Protein AF-A0A524H060-F1 (afdb_monomer_lite)

pLDDT: mean 93.07, std 7.8, range [59.72, 98.75]

Secondary structure (DSSP, 8-state):
-TTTGGGGGG-HHHHHHHHHHHHHHHHHHHHHHHHHHHHHH-TT--HHHHHHHHHHHHHHHHHHHHHHTSSSS-HHHHHHHHHHHHTTTTGGGGBTTTB--

Foldseek 3Di:
DVPQPPNVVVVVVLVVLVVLLVVLVVVLVVLVVVLVVVCVVPVVDCVSVVVSVVSNVVSVVSNVVSVVCSPVDDSPVVVVVVVCVVVCVVVVVCDPPPDDD

Sequence (101 aa):
MIRFGPKLEKRQAVLGRLVEIGAELFAISATVSRTQAMVTKNPADRSPIEMADAFARNSRRRIDERFATLFDNEDVINYAIAQNTMAGKYAWVESGMVRDK

Structure (mmCIF, N/CA/C/O backbone):
data_AF-A0A524H060-F1
#
_entry.id   AF-A0A524H060-F1
#
loop_
_atom_site.group_PDB
_atom_site.id
_atom_site.type_symbol
_atom_site.label_atom_id
_atom_site.label_alt_id
_atom_site.label_comp_id
_atom_site.label_asym_id
_atom_site.label_entity_id
_atom_site.label_seq_id
_atom_site.pdbx_PDB_ins_code
_atom_site.Cartn_x
_atom_site.Cartn_y
_atom_site.Cartn_z
_atom_site.occupancy
_atom_site.B_iso_or_equiv
_atom_site.auth_seq_id
_atom_site.auth_comp_id
_atom_site.auth_asym_id
_atom_site.auth_atom_id
_atom_site.pdbx_PDB_model_num
ATOM 1 N N . MET A 1 1 ? -8.477 14.510 2.481 1.00 59.94 1 MET A N 1
ATOM 2 C CA . MET A 1 1 ? -8.830 15.640 3.376 1.00 59.94 1 MET A CA 1
ATOM 3 C C . MET A 1 1 ? -10.338 15.839 3.544 1.00 59.94 1 MET A C 1
ATOM 5 O O . MET A 1 1 ? -10.749 16.024 4.676 1.00 59.94 1 MET A O 1
ATOM 9 N N . ILE A 1 2 ? -11.170 15.729 2.498 1.00 74.31 2 ILE A N 1
ATOM 10 C CA . ILE A 1 2 ? -12.628 15.998 2.579 1.00 74.31 2 ILE A CA 1
ATOM 11 C C . ILE A 1 2 ? -13.368 15.134 3.625 1.00 74.31 2 ILE A C 1
ATOM 13 O O . ILE A 1 2 ? -14.208 15.649 4.351 1.00 74.31 2 ILE A O 1
ATOM 17 N N . ARG A 1 3 ? -13.033 13.841 3.761 1.00 79.69 3 ARG A N 1
ATOM 18 C CA . ARG A 1 3 ? -13.775 12.914 4.644 1.00 79.69 3 ARG A CA 1
ATOM 19 C C . ARG A 1 3 ? -13.532 13.106 6.149 1.00 79.69 3 ARG A C 1
ATOM 21 O O . ARG A 1 3 ? -14.440 12.885 6.938 1.00 79.69 3 ARG A O 1
ATOM 28 N N . PHE A 1 4 ? -12.315 13.470 6.558 1.00 81.69 4 PHE A N 1
ATOM 29 C CA . PHE A 1 4 ? -11.934 13.534 7.982 1.00 81.69 4 PHE A CA 1
ATOM 30 C C . PHE A 1 4 ? -11.403 14.900 8.428 1.00 81.69 4 PHE A C 1
ATOM 32 O O . PHE A 1 4 ? -11.284 15.142 9.630 1.00 81.69 4 PHE A O 1
ATOM 39 N N . GLY A 1 5 ? -11.088 15.794 7.486 1.00 85.75 5 GLY A N 1
ATOM 40 C CA . GLY A 1 5 ? -10.539 17.115 7.775 1.00 85.75 5 GLY A CA 1
ATOM 41 C C . GLY A 1 5 ? -9.312 17.050 8.700 1.00 85.75 5 GLY A C 1
ATOM 42 O O . GLY A 1 5 ? -8.504 16.124 8.573 1.00 85.75 5 GLY A O 1
ATOM 43 N N . PRO A 1 6 ? -9.197 17.978 9.667 1.00 84.81 6 PRO A N 1
ATOM 44 C CA . PRO A 1 6 ? -8.114 17.991 10.654 1.00 84.81 6 PRO A CA 1
ATOM 45 C C . PRO A 1 6 ? -8.010 16.710 11.496 1.00 84.81 6 PRO A C 1
ATOM 47 O O . PRO A 1 6 ? -6.934 16.358 11.956 1.00 84.81 6 PRO A O 1
ATOM 50 N N . LYS A 1 7 ? -9.106 15.955 11.669 1.00 86.19 7 LYS A N 1
ATOM 51 C CA . LYS A 1 7 ? -9.113 14.726 12.485 1.00 86.19 7 LYS A CA 1
ATOM 52 C C . LYS A 1 7 ? -8.450 13.527 11.794 1.00 86.19 7 LYS A C 1
ATOM 54 O O . LYS A 1 7 ? -8.367 12.462 12.406 1.00 86.19 7 LYS A O 1
ATOM 59 N N . LEU A 1 8 ? -7.992 13.667 10.545 1.00 85.31 8 LEU A N 1
ATOM 60 C CA . LEU A 1 8 ? -7.304 12.599 9.815 1.00 85.31 8 LEU A CA 1
ATOM 61 C C . LEU A 1 8 ? -6.041 12.116 10.542 1.00 85.31 8 LEU A C 1
ATOM 63 O O . LEU A 1 8 ? -5.773 10.920 10.538 1.00 85.31 8 LEU A O 1
ATOM 67 N N . GLU A 1 9 ? -5.322 13.010 11.224 1.00 84.88 9 GLU A N 1
ATOM 68 C CA . GLU A 1 9 ? -4.128 12.669 12.015 1.00 84.88 9 GLU A CA 1
ATOM 69 C C . GLU A 1 9 ? -4.402 11.597 13.086 1.00 84.88 9 GLU A C 1
ATOM 71 O O . GLU A 1 9 ? -3.518 10.834 13.457 1.00 84.88 9 GLU A O 1
ATOM 76 N N . LYS A 1 10 ? -5.649 11.478 13.558 1.00 84.50 10 LYS A N 1
ATOM 77 C CA . LYS A 1 10 ? -6.044 10.485 14.568 1.00 84.50 10 LYS A CA 1
ATOM 78 C C . LYS A 1 10 ? -6.409 9.130 13.956 1.00 84.50 10 LYS A C 1
ATOM 80 O O . LYS A 1 10 ? -6.687 8.181 14.682 1.00 84.50 10 LYS A O 1
ATOM 85 N N . ARG A 1 11 ? -6.432 9.017 12.624 1.00 86.25 11 ARG A N 1
ATOM 86 C CA . ARG A 1 11 ? -6.787 7.802 11.872 1.00 86.25 11 ARG A CA 1
ATOM 87 C C . ARG A 1 11 ? -5.532 7.136 11.311 1.00 86.25 11 ARG A C 1
ATOM 89 O O . ARG A 1 11 ? -5.370 7.007 10.101 1.00 86.25 11 ARG A O 1
ATOM 96 N N . GLN A 1 12 ? -4.653 6.700 12.211 1.00 89.25 12 GLN A N 1
ATOM 97 C CA . GLN A 1 12 ? -3.340 6.143 11.868 1.00 89.25 12 GLN A CA 1
ATOM 98 C C . GLN A 1 12 ? -3.415 4.933 10.923 1.00 89.25 12 GLN A C 1
ATOM 100 O O . GLN A 1 12 ? -2.628 4.854 9.991 1.00 89.25 12 GLN A O 1
ATOM 105 N N . ALA A 1 13 ? -4.402 4.046 11.072 1.00 91.06 13 ALA A N 1
ATOM 106 C CA . ALA A 1 13 ? -4.574 2.900 10.172 1.00 91.06 13 ALA A CA 1
ATOM 107 C C . ALA A 1 13 ? -4.954 3.299 8.730 1.00 91.06 13 ALA A C 1
ATOM 109 O O . ALA A 1 13 ? -4.485 2.690 7.768 1.00 91.06 13 ALA A O 1
ATOM 110 N N . VAL A 1 14 ? -5.758 4.356 8.553 1.00 90.88 14 VAL A N 1
ATOM 111 C CA . VAL A 1 14 ? -6.057 4.926 7.225 1.00 90.88 14 VAL A CA 1
ATOM 112 C C . VAL A 1 14 ? -4.802 5.570 6.638 1.00 90.88 14 VAL A C 1
ATOM 114 O O . VAL A 1 14 ? -4.495 5.376 5.464 1.00 90.88 14 VAL A O 1
ATOM 117 N N . LEU A 1 15 ? -4.064 6.325 7.456 1.00 92.44 15 LEU A N 1
ATOM 118 C CA . LEU A 1 15 ? -2.807 6.949 7.045 1.00 92.44 15 LEU A CA 1
ATOM 119 C C . LEU A 1 15 ? -1.761 5.910 6.634 1.00 92.44 15 LEU A C 1
ATOM 121 O O . LEU A 1 15 ? -1.141 6.082 5.592 1.00 92.44 15 LEU A O 1
ATOM 125 N N . GLY A 1 16 ? -1.619 4.817 7.384 1.00 92.81 16 GLY A N 1
ATOM 126 C CA . GLY A 1 16 ? -0.717 3.712 7.055 1.00 92.81 16 GLY A CA 1
ATOM 127 C C . GLY A 1 16 ? -1.013 3.127 5.676 1.00 92.81 16 GLY A C 1
ATOM 128 O O . GLY A 1 16 ? -0.133 3.096 4.820 1.00 92.81 16 GLY A O 1
ATOM 129 N N . ARG A 1 17 ? -2.284 2.806 5.398 1.00 94.44 17 ARG A N 1
ATOM 130 C CA . ARG A 1 17 ? -2.701 2.295 4.081 1.00 94.44 17 ARG A CA 1
ATOM 131 C C . ARG A 1 17 ? -2.414 3.278 2.943 1.00 94.44 17 ARG A C 1
ATOM 133 O O . ARG A 1 17 ? -1.975 2.856 1.876 1.00 94.44 17 ARG A O 1
ATOM 140 N N . LEU A 1 18 ? -2.607 4.581 3.165 1.00 95.38 18 LEU A N 1
ATOM 141 C CA . LEU A 1 18 ? -2.252 5.619 2.186 1.00 95.38 18 LEU A CA 1
ATOM 142 C C . LEU A 1 18 ? -0.738 5.739 1.973 1.00 95.38 18 LEU A C 1
ATOM 144 O O . LEU A 1 18 ? -0.302 5.917 0.837 1.00 95.38 18 LEU A O 1
ATOM 148 N N . VAL A 1 19 ? 0.060 5.632 3.037 1.00 96.62 19 VAL A N 1
ATOM 149 C CA . VAL A 1 19 ? 1.527 5.627 2.947 1.00 96.62 19 VAL A CA 1
ATOM 150 C C . VAL A 1 19 ? 2.001 4.426 2.137 1.00 96.62 19 VAL A C 1
ATOM 152 O O . VAL A 1 19 ? 2.845 4.585 1.261 1.00 96.62 19 VAL A O 1
ATOM 155 N N . GLU A 1 20 ? 1.423 3.248 2.361 1.00 96.62 20 GLU A N 1
ATOM 156 C CA . GLU A 1 20 ? 1.761 2.042 1.604 1.00 96.62 20 GLU A CA 1
ATOM 157 C C . GLU A 1 20 ? 1.401 2.180 0.116 1.00 96.62 20 GLU A C 1
ATOM 159 O O . GLU A 1 20 ? 2.212 1.832 -0.740 1.00 96.62 20 GLU A O 1
ATOM 164 N N . ILE A 1 21 ? 0.248 2.772 -0.220 1.00 98.06 21 ILE A N 1
ATOM 165 C CA . ILE A 1 21 ? -0.086 3.122 -1.614 1.00 98.06 21 ILE A CA 1
ATOM 166 C C . ILE A 1 21 ? 0.955 4.088 -2.203 1.00 98.06 21 ILE A C 1
ATOM 168 O O . ILE A 1 21 ? 1.428 3.891 -3.323 1.00 98.06 21 ILE A O 1
ATOM 172 N N . GLY A 1 22 ? 1.328 5.130 -1.456 1.00 98.06 22 GLY A N 1
ATOM 173 C CA . GLY A 1 22 ? 2.344 6.092 -1.884 1.00 98.06 22 GLY A CA 1
ATOM 174 C C . GLY A 1 22 ? 3.706 5.440 -2.131 1.00 98.06 22 GLY A C 1
ATOM 175 O O . GLY A 1 22 ? 4.364 5.748 -3.125 1.00 98.06 22 GLY A O 1
ATOM 176 N N . ALA A 1 23 ? 4.101 4.496 -1.276 1.00 98.38 23 ALA A N 1
ATOM 177 C CA . ALA A 1 23 ? 5.336 3.736 -1.422 1.00 98.38 23 ALA A CA 1
ATOM 178 C C . ALA A 1 23 ? 5.338 2.880 -2.699 1.00 98.38 23 ALA A C 1
ATOM 180 O O . ALA A 1 23 ? 6.335 2.866 -3.418 1.00 98.38 23 ALA A O 1
ATOM 181 N N . GLU A 1 24 ? 4.220 2.230 -3.034 1.00 98.44 24 GLU A N 1
ATOM 182 C CA . GLU A 1 24 ? 4.079 1.470 -4.284 1.00 98.44 24 GLU A CA 1
ATOM 183 C C . GLU A 1 24 ? 4.205 2.366 -5.523 1.00 98.44 24 GLU A C 1
ATOM 185 O O . GLU A 1 24 ? 4.933 2.042 -6.462 1.00 98.44 24 GLU A O 1
ATOM 190 N N . LEU A 1 25 ? 3.549 3.529 -5.517 1.00 98.62 25 LEU A N 1
ATOM 191 C CA . LEU A 1 25 ? 3.638 4.497 -6.616 1.00 98.62 25 LEU A CA 1
ATOM 192 C C . LEU A 1 25 ? 5.059 5.048 -6.782 1.00 98.62 25 LEU A C 1
ATOM 194 O O . LEU A 1 25 ? 5.556 5.185 -7.907 1.00 98.62 25 LEU A O 1
ATOM 198 N N . PHE A 1 26 ? 5.735 5.332 -5.668 1.00 98.56 26 PHE A N 1
ATOM 199 C CA . PHE A 1 26 ? 7.133 5.744 -5.679 1.00 98.56 26 PHE A CA 1
ATOM 200 C C . PHE A 1 26 ? 8.034 4.641 -6.248 1.00 98.56 26 PHE A C 1
ATOM 202 O O . PHE A 1 26 ? 8.856 4.911 -7.123 1.00 98.56 26 PHE A O 1
ATOM 209 N N . ALA A 1 27 ? 7.840 3.391 -5.821 1.00 98.56 27 ALA A N 1
ATOM 210 C CA . ALA A 1 27 ? 8.619 2.255 -6.297 1.00 98.56 27 ALA A CA 1
ATOM 211 C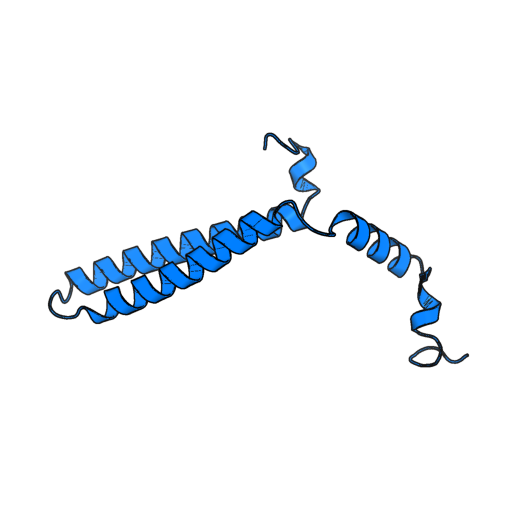 C . ALA A 1 27 ? 8.420 1.989 -7.799 1.00 98.56 27 ALA A C 1
ATOM 213 O O . ALA A 1 27 ? 9.397 1.712 -8.500 1.00 98.56 27 ALA A O 1
ATOM 214 N N . ILE A 1 28 ? 7.194 2.138 -8.322 1.00 98.75 28 ILE A N 1
ATOM 215 C CA . ILE A 1 28 ? 6.926 2.087 -9.771 1.00 98.75 28 ILE A CA 1
ATOM 216 C C . ILE A 1 28 ? 7.728 3.178 -10.484 1.00 98.75 28 ILE A C 1
ATOM 218 O O . ILE A 1 28 ? 8.447 2.896 -11.441 1.00 98.75 28 ILE A O 1
ATOM 222 N N . SER A 1 29 ? 7.647 4.416 -9.995 1.00 98.62 29 SER A N 1
ATOM 223 C CA . SER A 1 29 ? 8.300 5.572 -10.620 1.00 98.62 29 SER A CA 1
ATOM 224 C C . SER A 1 29 ? 9.826 5.424 -10.643 1.00 98.62 29 SER A C 1
ATOM 226 O O . SER A 1 29 ? 10.464 5.653 -11.672 1.00 98.62 29 SER A O 1
ATOM 228 N N . ALA A 1 30 ? 10.415 4.983 -9.529 1.00 98.69 30 ALA A N 1
ATOM 229 C CA . ALA A 1 30 ? 11.847 4.727 -9.416 1.00 98.69 30 ALA A CA 1
ATOM 230 C C . ALA A 1 30 ? 12.300 3.590 -10.346 1.00 98.69 30 ALA A C 1
ATOM 232 O O . ALA A 1 30 ? 13.310 3.728 -11.040 1.00 98.69 30 ALA A O 1
ATOM 233 N N . THR A 1 31 ? 11.528 2.501 -10.408 1.00 98.69 31 THR A N 1
ATOM 234 C CA . THR A 1 31 ? 11.796 1.364 -11.298 1.00 98.69 31 THR A CA 1
ATOM 235 C C . THR A 1 31 ? 11.774 1.796 -12.761 1.00 98.69 31 THR A C 1
ATOM 237 O O . THR A 1 31 ? 12.740 1.553 -13.478 1.00 98.69 31 THR A O 1
ATOM 240 N N . VAL A 1 32 ? 10.731 2.509 -13.198 1.00 98.44 32 VAL A N 1
ATOM 241 C CA . VAL A 1 32 ? 10.612 2.996 -14.583 1.00 98.44 32 VAL A CA 1
ATOM 242 C C . VAL A 1 32 ? 11.756 3.948 -14.938 1.00 98.44 32 VAL A C 1
ATOM 244 O O . VAL A 1 32 ? 12.371 3.795 -15.993 1.00 98.44 32 VAL A O 1
ATOM 247 N N . SER A 1 33 ? 12.097 4.882 -14.045 1.00 98.56 33 SER A N 1
ATOM 248 C CA . SER A 1 33 ? 13.227 5.801 -14.239 1.00 98.56 33 SER A CA 1
ATOM 249 C C . SER A 1 33 ? 14.554 5.049 -14.409 1.00 98.56 33 SER A C 1
ATOM 251 O O . SER A 1 33 ? 15.324 5.310 -15.339 1.00 98.56 33 SER A O 1
ATOM 253 N N . ARG A 1 34 ? 14.803 4.038 -13.566 1.00 9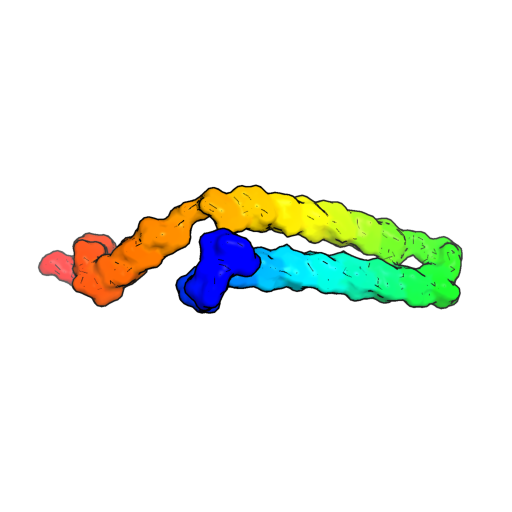8.44 34 ARG A N 1
ATOM 254 C CA . ARG A 1 34 ? 16.004 3.202 -13.656 1.00 98.44 34 ARG A CA 1
ATOM 255 C C . ARG A 1 34 ? 16.033 2.366 -14.933 1.00 98.44 34 ARG A C 1
ATOM 257 O O . ARG A 1 34 ? 17.071 2.313 -15.591 1.00 98.44 34 ARG A O 1
ATOM 264 N N . THR A 1 35 ? 14.916 1.747 -15.298 1.00 98.62 35 THR A N 1
ATOM 265 C CA . THR A 1 35 ? 14.779 0.984 -16.541 1.00 98.62 35 THR A CA 1
ATOM 266 C C . THR A 1 35 ? 15.060 1.861 -17.753 1.00 98.62 35 THR A C 1
ATOM 268 O O . THR A 1 35 ? 15.826 1.453 -18.623 1.00 98.62 35 THR A O 1
ATOM 271 N N . GLN A 1 36 ? 14.541 3.091 -17.783 1.00 98.19 36 GLN A N 1
ATOM 272 C CA . GLN A 1 36 ? 14.829 4.032 -18.863 1.00 98.19 36 GLN A CA 1
ATOM 273 C C . GLN A 1 36 ? 16.331 4.322 -18.974 1.00 98.19 36 GLN A C 1
ATOM 275 O O . GLN A 1 36 ? 16.881 4.269 -20.071 1.00 98.19 36 GLN A O 1
ATOM 280 N N . ALA A 1 37 ? 17.017 4.564 -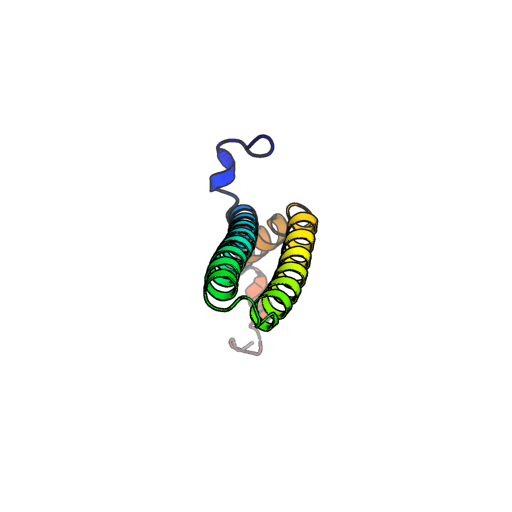17.854 1.00 98.44 37 ALA A N 1
ATOM 281 C CA . ALA A 1 37 ? 18.463 4.780 -17.857 1.00 98.44 37 ALA A CA 1
ATOM 282 C C . ALA A 1 37 ? 19.247 3.557 -18.378 1.00 98.44 37 ALA A C 1
ATOM 284 O O . ALA A 1 37 ? 20.224 3.715 -19.113 1.00 98.44 37 ALA A O 1
ATOM 285 N N . MET A 1 38 ? 18.819 2.336 -18.035 1.00 98.38 38 MET A N 1
ATOM 286 C CA . MET A 1 38 ? 19.449 1.095 -18.507 1.00 98.38 38 MET A CA 1
ATOM 287 C C . MET A 1 38 ? 19.253 0.886 -20.012 1.00 98.38 38 MET A C 1
ATOM 289 O O . MET A 1 38 ? 20.218 0.589 -20.713 1.00 98.38 38 MET A O 1
ATOM 293 N N . VAL A 1 39 ? 18.038 1.116 -20.512 1.00 98.12 39 VAL A N 1
ATOM 294 C CA . VAL A 1 39 ? 17.701 0.989 -21.939 1.00 98.12 39 VAL A CA 1
ATOM 295 C C . VAL A 1 39 ? 18.426 2.043 -22.770 1.00 98.12 39 VAL A C 1
ATOM 297 O O . VAL A 1 39 ? 18.931 1.732 -23.841 1.00 98.12 39 VAL A O 1
ATOM 300 N N . THR A 1 40 ? 18.553 3.276 -22.271 1.00 97.62 40 THR A N 1
ATOM 301 C CA . THR A 1 40 ? 19.351 4.311 -22.944 1.00 97.62 40 THR A CA 1
ATOM 302 C C . THR A 1 40 ? 20.823 3.899 -23.064 1.00 97.62 40 THR A C 1
ATOM 304 O O . THR A 1 40 ? 21.455 4.176 -24.080 1.00 97.62 40 THR A O 1
ATOM 307 N N . LYS A 1 41 ? 21.379 3.220 -22.050 1.00 98.12 41 LYS A N 1
ATOM 308 C CA . LYS A 1 41 ? 22.776 2.757 -22.055 1.00 98.12 41 LYS A CA 1
ATOM 309 C C . LYS A 1 41 ? 23.002 1.537 -22.956 1.00 98.12 41 LYS A C 1
ATOM 311 O O . LYS A 1 41 ? 24.066 1.431 -23.558 1.00 98.12 41 LYS A O 1
ATOM 316 N N . ASN A 1 42 ? 22.041 0.618 -23.029 1.00 98.00 42 ASN A N 1
ATOM 317 C CA . ASN A 1 42 ? 22.102 -0.555 -23.900 1.00 98.00 42 ASN A CA 1
ATOM 318 C C . ASN A 1 42 ? 20.739 -0.809 -24.573 1.00 98.00 42 ASN A C 1
ATOM 320 O O . ASN A 1 42 ? 19.952 -1.613 -24.072 1.00 98.00 42 ASN A O 1
ATOM 324 N N . PRO A 1 43 ? 20.458 -0.163 -25.720 1.00 96.12 43 PRO A N 1
ATOM 325 C CA .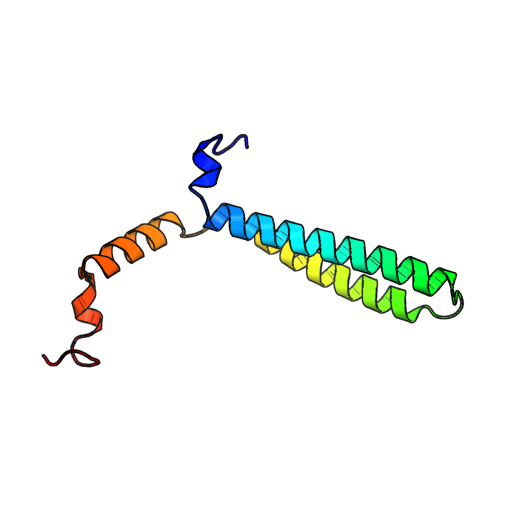 PRO A 1 43 ? 19.148 -0.253 -26.368 1.00 96.12 43 PRO A CA 1
ATOM 326 C C . PRO A 1 43 ? 18.761 -1.653 -26.863 1.00 96.12 43 PRO A C 1
ATOM 328 O O . PRO A 1 43 ? 17.574 -1.924 -27.045 1.00 96.12 43 PRO A O 1
ATOM 331 N N . ALA A 1 44 ? 19.743 -2.534 -27.091 1.00 97.69 44 ALA A N 1
ATOM 332 C CA . ALA A 1 44 ? 19.510 -3.900 -27.556 1.00 97.69 44 ALA A CA 1
ATOM 333 C C . ALA A 1 44 ? 18.971 -4.823 -26.448 1.00 97.69 44 ALA A C 1
ATOM 335 O O . ALA A 1 44 ? 18.296 -5.806 -26.749 1.00 97.69 44 ALA A O 1
ATOM 336 N N . ASP A 1 45 ? 19.237 -4.511 -25.176 1.00 97.44 45 ASP A N 1
ATOM 337 C CA 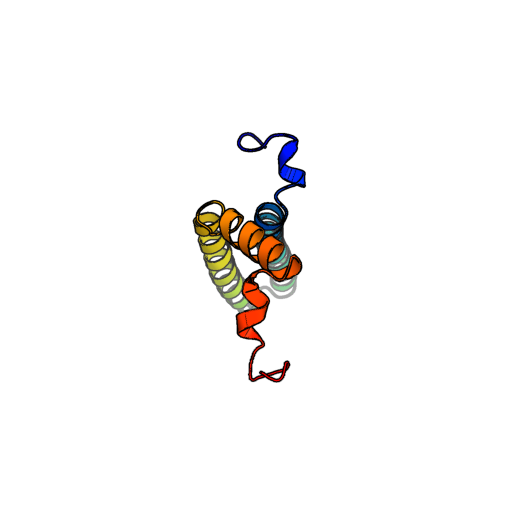. ASP A 1 45 ? 18.757 -5.298 -24.043 1.00 97.44 45 ASP A CA 1
ATOM 338 C C . ASP A 1 45 ? 17.389 -4.795 -23.563 1.00 97.44 45 ASP A C 1
ATOM 340 O O . ASP A 1 45 ? 17.230 -3.680 -23.063 1.00 97.44 45 ASP A O 1
ATOM 344 N N . ARG A 1 46 ? 16.376 -5.649 -23.720 1.00 96.38 46 ARG A N 1
ATOM 345 C CA . ARG A 1 46 ? 14.986 -5.367 -23.340 1.00 96.38 46 ARG A CA 1
ATOM 346 C C . ARG A 1 46 ? 14.590 -6.001 -22.007 1.00 96.38 46 ARG A C 1
ATOM 348 O O . ARG A 1 46 ? 13.512 -5.682 -21.506 1.00 96.38 46 ARG A O 1
ATOM 355 N N . SER A 1 47 ? 15.451 -6.821 -21.399 1.00 97.94 47 SER A N 1
ATOM 356 C CA . SER A 1 47 ? 15.165 -7.483 -20.119 1.00 97.94 47 SER A CA 1
ATOM 357 C C . SER A 1 47 ? 14.809 -6.516 -18.969 1.00 97.94 47 SER A C 1
ATOM 359 O O . SER A 1 47 ? 13.916 -6.848 -18.183 1.00 97.94 47 SER A O 1
ATOM 361 N N . PRO A 1 48 ? 15.354 -5.276 -18.877 1.00 98.31 48 PRO A N 1
ATOM 362 C CA . PRO A 1 48 ? 14.950 -4.339 -17.824 1.00 98.31 48 PRO A CA 1
ATOM 363 C C . PRO A 1 48 ? 13.509 -3.833 -17.969 1.00 98.31 48 PRO A C 1
ATOM 365 O O . PRO A 1 48 ? 12.891 -3.430 -16.983 1.00 98.31 48 PRO A O 1
ATOM 368 N N . ILE A 1 49 ? 12.972 -3.821 -19.194 1.00 98.44 49 ILE A N 1
ATOM 369 C CA . ILE A 1 49 ? 11.583 -3.425 -19.460 1.00 98.44 49 ILE A CA 1
ATOM 370 C C . ILE A 1 49 ? 10.636 -4.544 -19.054 1.00 98.44 49 ILE A C 1
ATOM 372 O O . ILE A 1 49 ? 9.621 -4.270 -18.422 1.00 98.44 49 ILE A O 1
ATOM 376 N N . GLU A 1 50 ? 10.985 -5.791 -19.365 1.00 98.19 50 GLU A N 1
ATOM 377 C CA . GLU A 1 50 ? 10.202 -6.960 -18.965 1.00 98.19 50 GLU A CA 1
ATOM 378 C C . GLU A 1 50 ? 10.065 -7.046 -17.437 1.00 98.19 50 GLU A C 1
ATOM 380 O O . GLU A 1 50 ? 8.954 -7.159 -16.915 1.00 98.19 50 GLU A O 1
ATOM 385 N N . MET A 1 51 ? 11.174 -6.884 -16.705 1.00 97.88 51 MET A N 1
ATOM 386 C CA . MET A 1 51 ? 11.138 -6.857 -15.238 1.00 97.88 51 MET A CA 1
ATOM 387 C C . MET A 1 51 ? 10.313 -5.686 -14.692 1.00 97.88 51 MET A C 1
ATOM 389 O O . MET A 1 51 ? 9.537 -5.866 -13.750 1.00 97.88 51 MET A O 1
ATOM 393 N N . ALA A 1 52 ? 10.455 -4.491 -15.274 1.00 98.56 52 ALA A N 1
ATOM 394 C CA . ALA A 1 52 ? 9.699 -3.319 -14.841 1.00 98.56 52 ALA A CA 1
ATOM 395 C C . ALA A 1 52 ? 8.191 -3.468 -15.081 1.00 98.56 52 ALA A C 1
ATOM 397 O O . ALA A 1 52 ? 7.407 -3.083 -14.214 1.00 98.56 52 ALA A O 1
ATOM 398 N N . ASP A 1 53 ? 7.778 -4.052 -16.211 1.00 98.50 53 ASP A N 1
ATOM 399 C CA . ASP A 1 53 ? 6.365 -4.312 -16.509 1.00 98.50 53 ASP A CA 1
ATOM 400 C C . ASP A 1 53 ? 5.766 -5.308 -15.507 1.00 98.50 53 ASP A C 1
ATOM 402 O O . ASP A 1 53 ? 4.721 -5.043 -14.905 1.00 98.50 53 ASP A O 1
ATOM 406 N N . ALA A 1 54 ? 6.466 -6.416 -15.242 1.00 98.50 54 ALA A N 1
ATOM 407 C CA . ALA A 1 54 ? 6.037 -7.399 -14.251 1.00 98.50 54 ALA A CA 1
ATOM 408 C C . ALA A 1 54 ? 5.907 -6.780 -12.847 1.00 98.50 54 ALA A C 1
ATOM 410 O O . ALA A 1 54 ? 4.895 -6.978 -12.164 1.00 98.50 54 ALA A O 1
ATOM 411 N N . PHE A 1 55 ? 6.894 -5.982 -12.427 1.00 98.56 55 PHE A N 1
ATOM 412 C CA . PHE A 1 55 ? 6.848 -5.260 -11.157 1.00 98.56 55 PHE A CA 1
ATOM 413 C C . PHE A 1 55 ? 5.654 -4.298 -11.094 1.00 98.56 55 PHE A C 1
ATOM 415 O O . PHE A 1 55 ? 4.866 -4.360 -10.148 1.00 98.56 55 PHE A O 1
ATOM 422 N N . ALA A 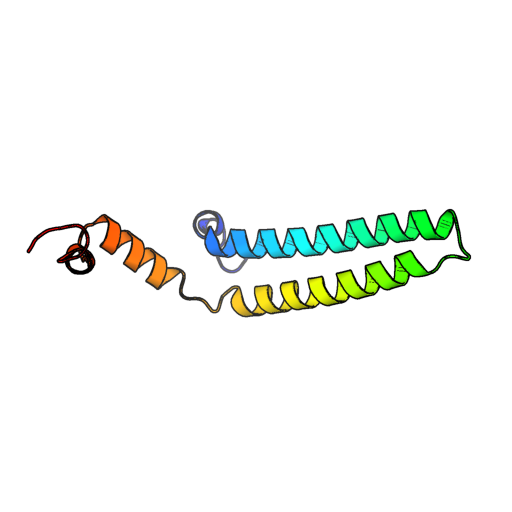1 56 ? 5.469 -3.459 -12.118 1.00 98.69 56 ALA A N 1
ATOM 423 C CA . ALA A 1 56 ? 4.411 -2.454 -12.149 1.00 98.69 56 ALA A CA 1
ATOM 424 C C . ALA A 1 56 ? 3.009 -3.079 -12.103 1.00 98.69 56 ALA A C 1
ATOM 426 O O . ALA A 1 56 ? 2.138 -2.579 -11.388 1.00 98.69 56 ALA A O 1
ATOM 427 N N . ARG A 1 57 ? 2.789 -4.207 -12.791 1.00 98.56 57 ARG A N 1
ATOM 428 C CA . ARG A 1 57 ? 1.524 -4.963 -12.716 1.00 98.56 57 ARG A CA 1
ATOM 429 C C . ARG A 1 57 ? 1.246 -5.487 -11.311 1.00 98.56 57 ARG A C 1
ATOM 431 O O . ARG A 1 57 ? 0.106 -5.440 -10.853 1.00 98.56 57 ARG A O 1
ATOM 438 N N . ASN A 1 58 ? 2.270 -5.986 -10.622 1.00 98.38 58 ASN A N 1
ATOM 439 C CA . ASN A 1 58 ? 2.132 -6.479 -9.253 1.00 98.38 58 ASN A CA 1
ATOM 440 C C . ASN A 1 58 ? 1.838 -5.337 -8.275 1.00 98.38 58 ASN A C 1
ATOM 442 O O . ASN A 1 58 ? 0.913 -5.447 -7.473 1.00 98.38 58 ASN A O 1
ATOM 446 N N . SER A 1 59 ? 2.576 -4.230 -8.371 1.00 98.44 59 SER A N 1
ATOM 447 C CA . SER A 1 59 ? 2.344 -3.036 -7.553 1.00 98.44 59 SER A CA 1
ATOM 448 C C . SER A 1 59 ? 0.960 -2.439 -7.781 1.00 98.44 59 SER A C 1
ATOM 450 O O . SER A 1 59 ? 0.286 -2.089 -6.817 1.00 98.44 59 SER A O 1
ATOM 452 N N . ARG A 1 60 ? 0.485 -2.385 -9.030 1.00 98.38 60 ARG A N 1
ATOM 453 C CA . ARG A 1 60 ? -0.853 -1.871 -9.344 1.00 98.38 60 ARG A CA 1
ATOM 454 C C . ARG A 1 60 ? -1.963 -2.685 -8.681 1.00 98.38 60 ARG A C 1
ATOM 456 O O . ARG A 1 60 ? -2.845 -2.090 -8.079 1.00 98.38 60 ARG A O 1
ATOM 463 N N . ARG A 1 61 ? -1.873 -4.020 -8.697 1.00 98.19 61 ARG A N 1
ATOM 464 C CA . ARG A 1 61 ? -2.831 -4.880 -7.979 1.00 98.19 61 ARG A CA 1
ATOM 465 C C . ARG A 1 61 ? -2.856 -4.588 -6.478 1.00 98.19 61 ARG A C 1
ATOM 467 O O . ARG A 1 61 ? -3.929 -4.396 -5.920 1.00 98.19 61 ARG A O 1
ATOM 474 N N . ARG A 1 62 ? -1.684 -4.453 -5.845 1.00 97.75 62 ARG A N 1
ATOM 475 C CA . ARG A 1 62 ? -1.589 -4.095 -4.417 1.00 97.75 62 ARG A CA 1
ATOM 476 C C . ARG A 1 62 ? -2.172 -2.711 -4.126 1.00 97.75 62 ARG A C 1
ATOM 478 O O . ARG A 1 62 ? -2.810 -2.523 -3.096 1.00 97.75 62 ARG A O 1
ATOM 485 N N . ILE A 1 63 ? -1.963 -1.740 -5.015 1.00 98.31 63 ILE A N 1
ATOM 486 C CA . ILE A 1 63 ? -2.570 -0.406 -4.907 1.00 98.31 63 ILE A CA 1
ATOM 487 C C . ILE A 1 63 ? -4.099 -0.511 -4.967 1.00 98.31 63 ILE A C 1
ATOM 489 O O . ILE A 1 63 ? -4.773 0.048 -4.102 1.00 98.31 63 ILE A O 1
ATOM 493 N N . ASP A 1 64 ? -4.636 -1.245 -5.942 1.00 97.44 64 ASP A N 1
ATOM 494 C CA . ASP A 1 64 ? -6.080 -1.406 -6.134 1.00 97.44 64 ASP A CA 1
ATOM 495 C C . ASP A 1 64 ? -6.735 -2.084 -4.913 1.00 97.44 64 ASP A C 1
ATOM 497 O O . ASP A 1 64 ? -7.729 -1.583 -4.385 1.00 97.44 64 ASP A O 1
ATOM 501 N N . GLU A 1 65 ? -6.132 -3.155 -4.387 1.00 95.56 65 GLU A N 1
ATOM 502 C CA . GLU A 1 65 ? -6.581 -3.851 -3.168 1.00 95.56 65 GLU A CA 1
ATOM 503 C C . GLU A 1 65 ? -6.593 -2.928 -1.934 1.00 95.56 65 GLU A C 1
ATOM 505 O O . GLU A 1 65 ? -7.535 -2.928 -1.133 1.00 95.56 65 GLU A O 1
ATOM 510 N N . ARG A 1 66 ? -5.564 -2.088 -1.782 1.00 95.25 66 ARG A N 1
ATOM 511 C CA . ARG A 1 66 ? -5.464 -1.127 -0.670 1.00 95.25 66 ARG A CA 1
ATOM 512 C C . ARG A 1 66 ? -6.474 0.002 -0.780 1.00 95.25 66 ARG A C 1
ATOM 514 O O . ARG A 1 66 ? -6.988 0.452 0.242 1.00 95.25 66 ARG A O 1
ATOM 521 N N . PHE A 1 67 ? -6.768 0.468 -1.993 1.00 95.56 67 PHE A N 1
ATOM 522 C CA . PHE A 1 67 ? -7.829 1.447 -2.202 1.00 95.56 67 PHE A CA 1
ATOM 523 C C . PHE A 1 67 ? -9.206 0.852 -1.915 1.00 95.56 67 PHE A C 1
ATOM 525 O O . PHE A 1 67 ? -10.008 1.509 -1.249 1.00 95.56 67 PHE A O 1
ATOM 532 N N . ALA A 1 68 ? -9.462 -0.384 -2.354 1.00 93.25 68 ALA A N 1
ATOM 533 C CA . ALA A 1 68 ? -10.721 -1.079 -2.097 1.00 93.25 68 ALA A CA 1
ATOM 534 C C . ALA A 1 68 ? -10.993 -1.234 -0.591 1.00 93.25 68 ALA A C 1
ATOM 536 O O . ALA A 1 68 ? -12.093 -0.953 -0.122 1.00 93.25 68 ALA A O 1
ATOM 537 N N . THR A 1 69 ? -9.964 -1.574 0.185 1.00 90.62 69 THR A N 1
ATOM 538 C CA . THR A 1 69 ? -10.068 -1.768 1.641 1.00 90.62 69 THR A CA 1
ATOM 539 C C . THR A 1 69 ? -9.878 -0.480 2.451 1.00 90.62 69 THR A C 1
ATOM 541 O O . THR A 1 69 ? -9.933 -0.504 3.679 1.00 90.62 69 THR A O 1
ATOM 544 N N . LEU A 1 70 ? -9.675 0.688 1.819 1.00 90.94 70 LEU A N 1
ATOM 545 C CA . LEU A 1 70 ? -9.303 1.934 2.513 1.00 90.94 70 LEU A CA 1
ATOM 546 C C . LEU A 1 70 ? -10.360 2.421 3.523 1.00 90.94 70 LEU A C 1
ATOM 548 O O . LEU A 1 70 ? -10.024 3.014 4.551 1.00 90.94 70 LEU A O 1
ATOM 552 N N . PHE A 1 71 ? -11.641 2.166 3.257 1.00 87.44 71 PHE A N 1
ATOM 553 C CA . PHE A 1 71 ? -12.735 2.487 4.185 1.00 87.44 71 PHE A CA 1
ATOM 554 C C . PHE A 1 71 ? -13.605 1.288 4.554 1.00 87.44 71 PHE A C 1
ATOM 556 O O . PHE A 1 71 ? -14.466 1.441 5.415 1.00 87.44 71 PHE A O 1
ATOM 563 N N . ASP A 1 72 ? -13.340 0.128 3.962 1.00 91.06 72 ASP A N 1
ATOM 564 C CA . ASP A 1 72 ? -13.976 -1.145 4.288 1.00 91.06 72 ASP A CA 1
ATOM 565 C C . ASP A 1 72 ? -13.025 -1.957 5.177 1.00 91.06 72 ASP A C 1
ATOM 567 O O . ASP A 1 72 ? -12.035 -2.503 4.693 1.00 91.06 72 ASP A O 1
ATOM 571 N N . ASN A 1 73 ? -13.198 -1.838 6.496 1.00 89.88 73 ASN A N 1
ATOM 572 C CA . ASN A 1 73 ? -12.299 -2.394 7.514 1.00 89.88 73 ASN A CA 1
ATOM 573 C C . ASN A 1 73 ? -12.914 -2.330 8.920 1.00 89.88 73 ASN A C 1
ATOM 575 O O . ASN A 1 73 ? -13.811 -1.537 9.213 1.00 89.88 73 ASN A O 1
ATOM 579 N N . GLU A 1 74 ? -12.314 -3.090 9.826 1.00 94.19 74 GLU A N 1
ATOM 580 C CA . GLU A 1 74 ? -12.699 -3.230 11.227 1.00 94.19 74 GLU A CA 1
ATOM 581 C C . GLU A 1 74 ? -11.938 -2.279 12.172 1.00 94.19 74 GLU A C 1
ATOM 583 O O . GLU A 1 74 ? -11.926 -2.500 13.383 1.00 94.19 74 GLU A O 1
ATOM 588 N N . ASP A 1 75 ? -11.315 -1.198 11.680 1.00 92.25 75 ASP A N 1
ATOM 589 C CA . ASP A 1 75 ? -10.451 -0.314 12.490 1.00 92.25 75 ASP A CA 1
ATOM 590 C C . ASP A 1 75 ? -11.107 0.129 13.811 1.00 92.25 75 ASP A C 1
ATOM 592 O O . ASP A 1 75 ? -10.464 0.172 14.861 1.00 92.25 75 ASP A O 1
ATOM 596 N N . VAL A 1 76 ? -12.401 0.468 13.771 1.00 90.88 76 VAL A N 1
ATOM 597 C CA . VAL A 1 76 ? -13.143 0.968 14.940 1.00 90.88 76 VAL A CA 1
ATOM 598 C C . VAL A 1 76 ? -13.355 -0.127 15.984 1.00 90.88 76 VAL A C 1
ATOM 600 O O . VAL A 1 76 ? -13.092 0.103 17.166 1.00 90.88 76 VAL A O 1
ATOM 603 N N . ILE A 1 77 ? -13.822 -1.306 15.567 1.00 95.00 77 ILE A N 1
ATOM 604 C CA . ILE A 1 77 ? -14.068 -2.413 16.495 1.00 95.00 77 ILE A CA 1
ATOM 605 C C . ILE A 1 77 ? -12.746 -2.981 17.017 1.00 95.00 77 ILE A C 1
ATOM 607 O O . ILE A 1 77 ? -12.630 -3.218 18.217 1.00 95.00 77 ILE A O 1
ATOM 611 N N . ASN A 1 78 ? -11.718 -3.076 16.172 1.00 94.31 78 ASN A N 1
ATOM 612 C CA . ASN A 1 78 ? -10.382 -3.516 16.567 1.00 94.31 78 ASN A CA 1
ATOM 613 C C . ASN A 1 78 ? -9.765 -2.573 17.603 1.00 94.31 78 ASN A C 1
ATOM 615 O O . ASN A 1 78 ? -9.223 -3.033 18.607 1.00 94.31 78 ASN A O 1
ATOM 619 N N . TYR A 1 79 ? -9.914 -1.256 17.427 1.00 93.38 79 TYR A N 1
ATOM 620 C CA . TYR A 1 79 ? -9.475 -0.288 18.430 1.00 93.38 79 TYR A CA 1
ATOM 621 C C . TYR A 1 79 ? -10.213 -0.470 19.765 1.00 93.38 79 TYR A C 1
ATOM 623 O O . TYR A 1 79 ? -9.585 -0.498 20.823 1.00 93.38 79 TYR A O 1
ATOM 631 N N . ALA A 1 80 ? -11.537 -0.651 19.735 1.00 95.12 80 ALA A N 1
ATOM 632 C CA . ALA A 1 80 ? -12.323 -0.885 20.945 1.00 95.12 80 ALA A CA 1
ATOM 633 C C . ALA A 1 80 ? -11.950 -2.206 21.643 1.00 95.12 80 ALA A C 1
ATOM 635 O O . ALA A 1 80 ? -11.872 -2.262 22.872 1.00 95.12 80 ALA A O 1
ATOM 636 N N . ILE A 1 81 ? -11.697 -3.274 20.883 1.00 96.44 81 ILE A N 1
ATOM 637 C CA . ILE A 1 81 ? -11.228 -4.557 21.417 1.00 96.44 81 ILE A CA 1
ATOM 638 C C . ILE A 1 81 ? -9.849 -4.390 22.055 1.00 96.44 81 ILE A C 1
ATOM 640 O O . ILE A 1 81 ? -9.659 -4.845 23.182 1.00 96.44 81 ILE A O 1
ATOM 644 N N . ALA A 1 82 ? -8.917 -3.691 21.404 1.00 95.06 82 ALA A N 1
ATOM 645 C CA . ALA A 1 82 ? -7.592 -3.424 21.957 1.00 95.06 82 ALA A CA 1
ATOM 646 C C . ALA A 1 82 ? -7.675 -2.662 23.291 1.00 95.06 82 ALA A C 1
ATOM 648 O O . ALA A 1 82 ? -7.057 -3.073 24.270 1.00 95.06 82 ALA A O 1
ATOM 649 N N . GLN A 1 83 ? -8.506 -1.616 23.376 1.00 96.62 83 GLN A N 1
ATOM 650 C CA . GLN A 1 83 ? -8.736 -0.882 24.629 1.00 96.62 83 GLN A CA 1
ATOM 651 C C . GLN A 1 83 ? -9.304 -1.785 25.736 1.00 96.62 83 GLN A C 1
ATOM 653 O O . GLN A 1 83 ? -8.808 -1.778 26.859 1.00 96.62 83 GLN A O 1
ATOM 658 N N . ASN A 1 84 ? -10.303 -2.614 25.420 1.00 97.25 84 ASN A N 1
ATOM 659 C CA . ASN A 1 84 ? -10.879 -3.568 26.375 1.00 97.25 84 ASN A CA 1
ATOM 660 C C . ASN A 1 84 ? -9.873 -4.643 26.823 1.00 97.25 84 ASN A C 1
ATOM 662 O O . ASN A 1 84 ? -9.897 -5.059 27.980 1.00 97.25 84 ASN A O 1
ATOM 666 N N . THR A 1 85 ? -8.991 -5.078 25.922 1.00 96.19 85 THR A N 1
ATOM 667 C CA . THR A 1 85 ? -7.909 -6.027 26.222 1.00 96.19 85 THR A CA 1
ATOM 668 C C . THR A 1 85 ? -6.943 -5.420 27.232 1.00 96.19 85 THR A C 1
ATOM 670 O O . THR A 1 85 ? -6.694 -6.019 28.272 1.00 96.19 85 THR A O 1
ATOM 673 N N . MET A 1 86 ? -6.487 -4.188 26.984 1.00 95.38 86 MET A N 1
ATOM 674 C CA . MET A 1 86 ? -5.616 -3.449 27.906 1.00 95.38 86 MET A CA 1
ATOM 675 C C . MET A 1 86 ? -6.284 -3.176 29.261 1.00 95.38 86 MET A C 1
ATOM 677 O O . MET A 1 86 ? -5.605 -3.131 30.281 1.00 95.38 86 MET A O 1
ATOM 681 N N . ALA A 1 87 ? -7.612 -3.035 29.289 1.00 96.38 87 ALA A N 1
ATOM 682 C CA . ALA A 1 87 ? -8.397 -2.911 30.517 1.00 96.38 87 ALA A CA 1
ATOM 683 C C . ALA A 1 87 ? -8.635 -4.252 31.248 1.00 96.38 87 ALA A C 1
ATOM 685 O O . ALA A 1 87 ? -9.334 -4.283 32.257 1.00 96.38 87 ALA A O 1
ATOM 686 N N . GLY A 1 88 ? -8.104 -5.371 30.741 1.00 94.75 88 GLY A N 1
ATOM 687 C CA . GLY A 1 88 ? -8.221 -6.693 31.361 1.00 94.75 88 GLY A CA 1
ATOM 688 C C . GLY A 1 88 ? -9.571 -7.387 31.155 1.00 94.75 88 GLY A C 1
ATOM 689 O O . GLY A 1 88 ? -9.786 -8.473 31.689 1.00 94.75 88 GLY A O 1
ATOM 690 N N . LYS A 1 89 ? -10.481 -6.822 30.348 1.00 96.12 89 LYS A N 1
ATOM 691 C CA . LYS A 1 89 ? -11.827 -7.384 30.115 1.00 96.12 89 LYS A CA 1
ATOM 692 C C . LYS A 1 89 ? -11.792 -8.806 29.544 1.00 96.12 89 LYS A C 1
ATOM 694 O O . LYS A 1 89 ? -12.716 -9.585 29.763 1.00 96.12 89 LYS A O 1
ATOM 699 N N . TYR A 1 90 ? -10.734 -9.132 28.804 1.00 95.06 90 TYR A N 1
ATOM 700 C CA . TYR A 1 90 ? -10.546 -10.434 28.166 1.00 95.06 90 TYR A CA 1
ATOM 701 C C . TYR A 1 90 ? -9.472 -11.295 28.844 1.00 95.06 90 TYR A C 1
ATOM 703 O O . TYR A 1 90 ? -8.981 -12.236 28.232 1.00 95.06 90 TYR A O 1
ATOM 711 N N . ALA A 1 91 ? -9.130 -11.025 30.112 1.00 92.50 91 ALA A N 1
ATOM 712 C CA . ALA A 1 91 ? -8.145 -11.817 30.863 1.00 92.50 91 ALA A CA 1
ATOM 713 C C . ALA A 1 91 ? -8.520 -13.308 30.978 1.00 92.50 91 ALA A C 1
ATOM 715 O O . ALA A 1 91 ? -7.651 -14.150 31.174 1.00 92.50 91 ALA A O 1
ATOM 716 N N . TRP A 1 92 ? -9.801 -13.644 30.793 1.00 92.50 92 TRP A N 1
ATOM 717 C CA . TRP A 1 92 ? -10.277 -15.026 30.716 1.00 92.50 92 TRP A CA 1
ATOM 718 C C . TRP A 1 92 ? -9.632 -15.833 29.577 1.00 92.50 92 TRP A C 1
ATOM 720 O O . TRP A 1 92 ? -9.595 -17.055 29.661 1.00 92.50 92 TRP A O 1
ATOM 730 N N . VAL A 1 93 ? -9.102 -15.182 28.532 1.00 91.88 93 VAL A N 1
ATOM 731 C CA . VAL A 1 93 ? -8.360 -15.855 27.449 1.00 91.88 93 VAL A CA 1
ATOM 732 C C . VAL A 1 93 ? -7.035 -16.440 27.958 1.00 91.88 93 VAL A C 1
ATOM 734 O O . VAL A 1 93 ? -6.553 -17.430 27.420 1.00 91.88 93 VAL A O 1
ATOM 737 N N . GLU A 1 94 ? -6.449 -15.857 29.007 1.00 88.81 94 GLU A N 1
ATOM 738 C CA . GLU A 1 94 ? -5.165 -16.288 29.579 1.00 88.81 94 GLU A CA 1
ATOM 739 C C . GLU A 1 94 ? -5.315 -17.454 30.572 1.00 88.81 94 GLU A C 1
ATOM 741 O O . GLU A 1 94 ? -4.319 -18.102 30.922 1.00 88.81 94 GLU A O 1
ATOM 746 N N . SER A 1 95 ? -6.542 -17.714 31.042 1.00 88.44 95 SER A N 1
ATOM 747 C CA . SER A 1 95 ? -6.851 -18.743 32.036 1.00 88.44 95 SER A CA 1
ATOM 748 C C . SER A 1 95 ? -6.541 -20.142 31.503 1.00 88.44 95 SER A C 1
ATOM 750 O O . SER A 1 95 ? -7.095 -20.579 30.497 1.00 88.44 95 SER A O 1
ATOM 752 N N . GLY A 1 96 ? -5.670 -20.869 32.203 1.00 83.56 96 GLY A N 1
ATOM 753 C CA . GLY A 1 96 ? -5.211 -22.201 31.798 1.00 83.56 96 GLY A CA 1
ATOM 754 C C . GLY A 1 96 ? -4.101 -22.199 30.742 1.00 83.56 96 GLY A C 1
ATOM 755 O O . GLY A 1 96 ? -3.704 -23.274 30.298 1.00 83.56 96 GLY A O 1
ATOM 756 N N . MET A 1 97 ? -3.596 -21.023 30.349 1.00 84.00 97 MET A N 1
ATOM 757 C CA . MET A 1 97 ? -2.394 -20.883 29.520 1.00 84.00 97 MET A CA 1
ATOM 758 C C . MET A 1 97 ? -1.237 -20.273 30.311 1.00 84.00 97 MET A C 1
ATOM 760 O O . MET A 1 97 ? -0.216 -20.922 30.514 1.00 84.00 97 MET A O 1
ATOM 764 N N . VAL A 1 98 ? -1.395 -19.014 30.734 1.00 82.31 98 VAL A N 1
ATOM 765 C CA . VAL A 1 98 ? -0.346 -18.230 31.417 1.00 82.31 98 VAL A CA 1
ATOM 766 C C . VAL A 1 98 ? -0.748 -17.904 32.855 1.00 82.31 98 VAL A C 1
ATOM 768 O O . VAL A 1 98 ? 0.114 -17.731 33.712 1.00 82.31 98 VAL A O 1
ATOM 771 N N . ARG A 1 99 ? -2.054 -17.842 33.141 1.00 67.19 99 ARG A N 1
ATOM 772 C CA . ARG A 1 99 ? -2.584 -17.721 34.502 1.00 67.19 99 ARG A CA 1
ATOM 773 C C . ARG A 1 99 ? -3.197 -19.049 34.928 1.00 67.19 99 ARG A C 1
ATOM 775 O O . ARG A 1 99 ? -4.045 -19.586 34.209 1.00 67.19 99 ARG A O 1
ATOM 782 N N . ASP A 1 100 ? -2.789 -19.553 36.089 1.00 71.81 100 ASP A N 1
ATOM 783 C CA . ASP A 1 100 ? -3.472 -20.680 36.727 1.00 71.81 100 ASP A CA 1
ATOM 784 C C . ASP A 1 100 ? -4.898 -20.289 37.143 1.00 71.81 100 ASP A C 1
ATOM 786 O O . ASP A 1 100 ? -5.206 -19.104 37.306 1.00 71.81 100 ASP A O 1
ATOM 790 N N . LYS A 1 101 ? -5.767 -21.306 37.213 1.00 59.72 101 LYS A N 1
ATOM 791 C CA . LYS A 1 101 ? -7.219 -21.179 37.418 1.00 59.72 101 LYS A CA 1
ATOM 792 C C . LYS A 1 101 ? -7.599 -20.432 38.692 1.00 59.72 101 LYS A C 1
ATOM 794 O O . LYS A 1 101 ? -7.029 -20.759 39.754 1.00 59.72 101 LYS A O 1
#

Radius of gyration: 22.11 Å; chains: 1; bounding box: 37×40×65 Å